Protein AF-A0A353FMT9-F1 (afdb_monomer)

Structure (mmCIF, N/CA/C/O backbone):
data_AF-A0A353FMT9-F1
#
_entry.id   AF-A0A353FMT9-F1
#
loop_
_atom_site.group_PDB
_atom_site.id
_atom_site.type_symbol
_atom_site.label_atom_id
_atom_site.label_alt_id
_atom_site.label_comp_id
_atom_site.label_asym_id
_atom_site.label_entity_id
_atom_site.label_seq_id
_atom_site.pdbx_PDB_ins_code
_atom_site.Cartn_x
_atom_site.Cartn_y
_atom_site.Cartn_z
_atom_site.occupancy
_atom_site.B_iso_or_equiv
_atom_site.auth_seq_id
_atom_site.auth_comp_id
_atom_site.auth_asym_id
_atom_site.auth_atom_id
_atom_site.pdbx_PDB_model_num
ATOM 1 N N . ALA A 1 1 ? -8.898 -6.861 -0.881 1.00 89.06 1 ALA A N 1
ATOM 2 C CA . ALA A 1 1 ? -8.399 -8.070 -0.186 1.00 89.06 1 ALA A CA 1
ATOM 3 C C . ALA A 1 1 ? -7.699 -7.750 1.141 1.00 89.06 1 ALA A C 1
ATOM 5 O O . ALA A 1 1 ? -8.123 -8.297 2.146 1.00 89.06 1 ALA A O 1
ATOM 6 N N . LEU A 1 2 ? -6.665 -6.893 1.185 1.00 96.44 2 LEU A N 1
ATOM 7 C CA . LEU A 1 2 ? -5.947 -6.573 2.436 1.00 96.44 2 LEU A CA 1
ATOM 8 C C . LEU A 1 2 ? -6.833 -5.875 3.486 1.00 96.44 2 LEU A C 1
ATOM 10 O O . LEU A 1 2 ? -7.091 -6.469 4.524 1.00 96.44 2 LEU A O 1
ATOM 14 N N . LEU A 1 3 ? -7.359 -4.680 3.185 1.00 96.00 3 LEU A N 1
ATOM 15 C CA . LEU A 1 3 ? -8.116 -3.857 4.149 1.00 96.00 3 LEU A CA 1
ATOM 16 C C . LEU A 1 3 ? -9.404 -4.509 4.671 1.00 96.00 3 LEU A C 1
ATOM 18 O O . LEU A 1 3 ? -9.820 -4.252 5.790 1.00 96.00 3 LEU A O 1
ATOM 22 N N . ALA A 1 4 ? -10.005 -5.409 3.890 1.00 95.38 4 ALA A N 1
ATOM 23 C CA . ALA A 1 4 ? -11.164 -6.185 4.332 1.00 95.38 4 ALA A CA 1
ATOM 24 C C . ALA A 1 4 ? -10.820 -7.206 5.434 1.00 95.38 4 ALA A C 1
ATOM 26 O O . ALA A 1 4 ? -11.702 -7.625 6.172 1.00 95.38 4 ALA A O 1
ATOM 27 N N . ARG A 1 5 ? -9.555 -7.644 5.517 1.00 95.69 5 ARG A N 1
ATOM 28 C CA . ARG A 1 5 ? -9.073 -8.634 6.497 1.00 95.69 5 ARG A CA 1
ATOM 29 C C . ARG A 1 5 ? -8.309 -7.988 7.646 1.00 95.69 5 ARG A C 1
ATOM 31 O O . ARG A 1 5 ? -8.439 -8.425 8.780 1.00 95.69 5 ARG A O 1
ATOM 38 N N . ASN A 1 6 ? -7.514 -6.969 7.341 1.00 95.94 6 ASN A N 1
ATOM 39 C CA . ASN A 1 6 ? -6.792 -6.160 8.310 1.00 95.94 6 ASN A CA 1
ATOM 40 C C . ASN A 1 6 ? -7.052 -4.679 7.978 1.00 95.94 6 ASN A C 1
ATOM 42 O O . ASN A 1 6 ? -6.405 -4.166 7.062 1.00 95.94 6 ASN A O 1
ATOM 46 N N . PRO A 1 7 ? -7.997 -4.00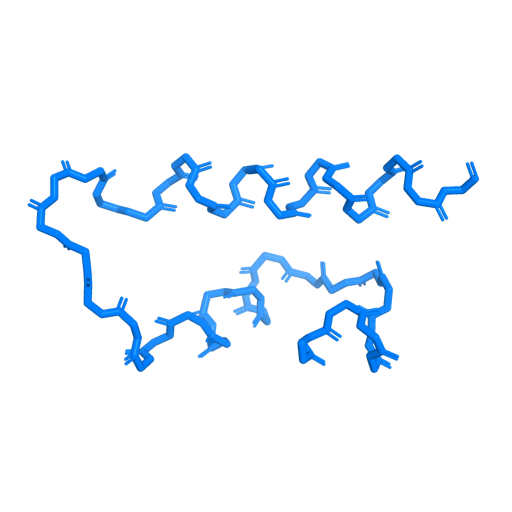8 8.667 1.00 95.38 7 PRO A N 1
ATOM 47 C CA . PRO A 1 7 ? -8.313 -2.594 8.440 1.00 95.38 7 PRO A CA 1
ATOM 48 C C . PRO A 1 7 ? -7.168 -1.637 8.795 1.00 95.38 7 PRO A C 1
ATOM 50 O O . PRO A 1 7 ? -7.120 -0.531 8.267 1.00 95.38 7 PRO A O 1
ATOM 53 N N . TYR A 1 8 ? -6.223 -2.077 9.636 1.00 96.38 8 TYR A N 1
ATOM 54 C CA . TYR A 1 8 ? -5.105 -1.270 10.133 1.00 96.38 8 TYR A CA 1
ATOM 55 C C . TYR A 1 8 ? -3.747 -1.941 9.850 1.00 96.38 8 TYR A C 1
ATOM 57 O O . TYR A 1 8 ? -3.007 -2.262 10.783 1.00 96.38 8 TYR A O 1
ATOM 65 N N . PRO A 1 9 ? -3.389 -2.188 8.576 1.00 97.56 9 PRO A N 1
ATOM 66 C CA . PRO A 1 9 ? -2.136 -2.844 8.242 1.00 97.56 9 PRO A CA 1
ATOM 67 C C . PRO A 1 9 ? -0.947 -1.896 8.423 1.00 97.56 9 PRO A C 1
ATOM 69 O O . PRO A 1 9 ? -1.018 -0.695 8.150 1.00 97.56 9 PRO A O 1
ATOM 72 N N . SER A 1 10 ? 0.191 -2.456 8.812 1.00 97.88 10 SER A N 1
ATOM 73 C CA . SER A 1 10 ? 1.478 -1.768 8.779 1.00 97.88 10 SER A CA 1
ATOM 74 C C . SER A 1 10 ? 1.936 -1.508 7.338 1.00 97.88 10 SER A C 1
ATOM 76 O O . SER A 1 10 ? 1.544 -2.195 6.389 1.00 97.88 10 SER A O 1
ATOM 78 N N . ARG A 1 11 ? 2.855 -0.553 7.148 1.00 97.56 11 ARG A N 1
ATOM 79 C CA . ARG A 1 11 ? 3.437 -0.287 5.818 1.00 97.56 11 ARG A CA 1
ATOM 80 C C . ARG A 1 11 ? 4.150 -1.503 5.219 1.00 97.56 11 ARG A C 1
ATOM 82 O O . ARG A 1 11 ? 4.166 -1.626 3.996 1.00 97.56 11 ARG A O 1
ATOM 89 N N . ASN A 1 12 ? 4.711 -2.394 6.038 1.00 98.00 12 ASN A N 1
ATOM 90 C CA . ASN A 1 12 ? 5.327 -3.629 5.547 1.00 98.00 12 ASN A CA 1
ATOM 91 C C . ASN A 1 12 ? 4.274 -4.595 4.999 1.00 98.00 12 ASN A C 1
ATOM 93 O O . ASN A 1 12 ? 4.423 -5.056 3.872 1.00 98.00 12 ASN A O 1
ATOM 97 N N . GLU A 1 13 ? 3.169 -4.811 5.716 1.00 98.19 13 GLU A N 1
ATOM 98 C CA . GLU A 1 13 ? 2.064 -5.653 5.233 1.00 98.19 13 GLU A CA 1
ATOM 99 C C . GLU A 1 13 ? 1.440 -5.108 3.941 1.00 98.19 13 GLU A C 1
ATOM 101 O O . GLU A 1 13 ? 1.096 -5.876 3.042 1.00 98.19 13 GLU A O 1
ATOM 106 N N . ILE A 1 14 ? 1.341 -3.780 3.803 1.00 98.00 14 ILE A N 1
ATOM 107 C CA . ILE A 1 14 ? 0.888 -3.143 2.557 1.00 98.00 14 ILE A CA 1
ATOM 108 C C . ILE A 1 14 ? 1.839 -3.482 1.400 1.00 98.00 14 ILE A C 1
ATOM 110 O O . ILE A 1 14 ? 1.381 -3.817 0.309 1.00 98.00 14 ILE A O 1
ATOM 114 N N . ARG A 1 15 ? 3.159 -3.413 1.615 1.00 97.31 15 ARG A N 1
ATOM 115 C CA . ARG A 1 15 ? 4.155 -3.745 0.581 1.00 97.31 15 ARG A CA 1
ATOM 116 C C . ARG A 1 15 ? 4.123 -5.222 0.207 1.00 97.31 15 ARG A C 1
ATOM 118 O O . ARG A 1 15 ? 4.134 -5.526 -0.981 1.00 97.31 15 ARG A O 1
ATOM 125 N N . GLU A 1 16 ? 4.032 -6.106 1.195 1.00 98.00 16 GLU A N 1
ATOM 126 C CA . GLU A 1 16 ? 3.902 -7.554 1.005 1.00 98.00 16 GLU A CA 1
ATOM 127 C C . GLU A 1 16 ? 2.680 -7.875 0.131 1.00 98.00 16 GLU A C 1
ATOM 129 O O . GLU A 1 16 ? 2.777 -8.569 -0.880 1.00 98.00 16 GLU A O 1
ATOM 134 N N . ALA A 1 17 ? 1.532 -7.268 0.449 1.00 97.69 17 ALA A N 1
ATOM 135 C CA . ALA A 1 17 ? 0.297 -7.441 -0.310 1.00 97.69 17 ALA A CA 1
ATOM 136 C C . ALA A 1 17 ? 0.380 -6.891 -1.747 1.00 97.69 17 ALA A C 1
ATOM 138 O O . ALA A 1 17 ? -0.367 -7.333 -2.624 1.00 97.6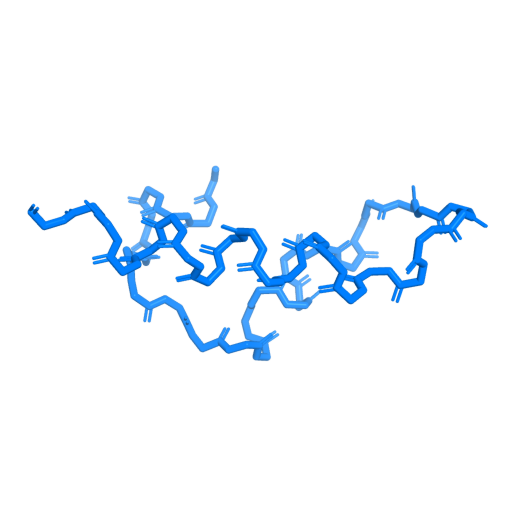9 17 ALA A O 1
ATOM 139 N N . LEU A 1 18 ? 1.272 -5.930 -2.000 1.00 97.25 18 LEU A N 1
ATOM 140 C CA . LEU A 1 18 ? 1.510 -5.348 -3.320 1.00 97.25 18 LEU A CA 1
ATOM 141 C C . LEU A 1 18 ? 2.596 -6.079 -4.122 1.00 97.25 18 LEU A C 1
ATOM 143 O O . LEU A 1 18 ? 2.697 -5.820 -5.317 1.00 97.25 18 LEU A O 1
ATOM 147 N N . ALA A 1 19 ? 3.363 -7.002 -3.532 1.00 95.88 19 ALA A N 1
ATOM 148 C CA . ALA A 1 19 ? 4.512 -7.644 -4.181 1.00 95.88 19 ALA A CA 1
ATOM 149 C C . ALA A 1 19 ? 4.164 -8.378 -5.494 1.00 95.88 19 ALA A C 1
ATOM 151 O O . ALA A 1 19 ? 4.995 -8.461 -6.395 1.00 95.88 19 ALA A O 1
ATOM 152 N N . GLY A 1 20 ? 2.923 -8.858 -5.636 1.00 95.88 20 GLY A N 1
ATOM 153 C C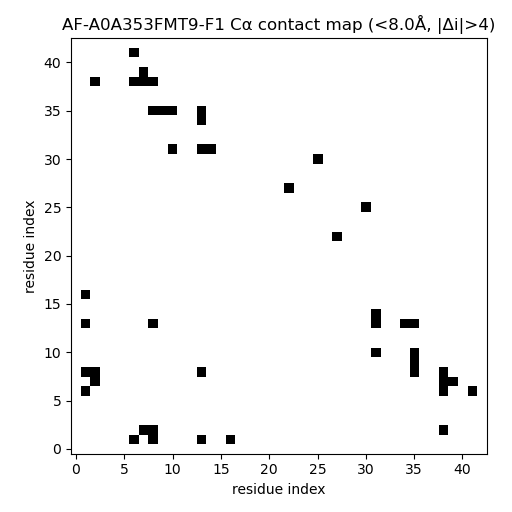A . GLY A 1 20 ? 2.413 -9.481 -6.865 1.00 95.88 20 GLY A CA 1
ATOM 154 C C . GLY A 1 20 ? 1.864 -8.511 -7.923 1.00 95.88 20 GLY A C 1
ATOM 155 O O . GLY A 1 20 ? 1.408 -8.960 -8.970 1.00 95.88 20 GLY A O 1
ATOM 156 N N . ASN A 1 21 ? 1.869 -7.199 -7.674 1.00 96.75 21 ASN A N 1
ATOM 157 C CA . ASN A 1 21 ? 1.279 -6.186 -8.552 1.00 96.75 21 ASN A CA 1
ATOM 158 C C . ASN A 1 21 ? 2.379 -5.286 -9.121 1.00 96.75 21 ASN A C 1
ATOM 160 O O . ASN A 1 21 ? 2.805 -4.344 -8.463 1.00 96.75 21 ASN A O 1
ATOM 164 N N . LEU A 1 22 ? 2.842 -5.554 -10.344 1.00 96.19 22 LEU A N 1
ATOM 165 C CA . LEU A 1 22 ? 3.941 -4.793 -10.942 1.00 96.19 22 LEU A CA 1
ATOM 166 C C . LEU A 1 22 ? 3.547 -3.344 -11.258 1.00 96.19 22 LEU A C 1
ATOM 168 O O . LEU A 1 22 ? 2.564 -3.078 -11.946 1.00 96.19 22 LEU A O 1
ATOM 172 N N . CYS A 1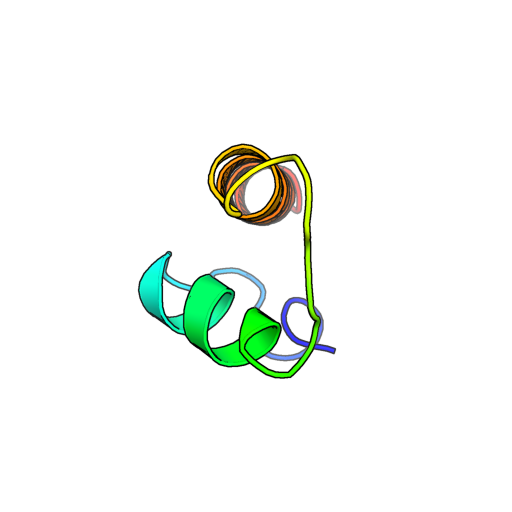 23 ? 4.382 -2.399 -10.827 1.00 96.31 23 CYS A N 1
ATOM 173 C CA . CYS A 1 23 ? 4.275 -0.988 -11.178 1.00 96.31 23 CYS A CA 1
ATOM 174 C C . CYS A 1 23 ? 5.575 -0.485 -11.820 1.00 96.31 23 CYS A C 1
ATOM 176 O O . CYS A 1 23 ? 6.660 -0.693 -11.277 1.00 96.31 23 CYS A O 1
ATOM 178 N N . ARG A 1 24 ? 5.478 0.210 -12.963 1.00 97.88 24 ARG A N 1
ATOM 179 C CA . ARG A 1 24 ? 6.646 0.684 -13.731 1.00 97.88 24 ARG A CA 1
ATOM 180 C C . ARG A 1 24 ? 7.005 2.156 -13.516 1.00 97.88 24 ARG A C 1
ATOM 182 O O . ARG A 1 24 ? 8.127 2.544 -13.817 1.00 97.88 24 ARG A O 1
ATOM 189 N N . CYS A 1 25 ? 6.079 2.968 -13.013 1.00 96.62 25 CYS A N 1
ATOM 190 C CA . CYS A 1 25 ? 6.239 4.425 -13.009 1.00 96.62 25 CYS A CA 1
ATOM 191 C C . CYS A 1 25 ? 6.486 5.001 -11.610 1.00 96.62 25 CYS A C 1
ATOM 193 O O . CYS A 1 25 ? 7.357 5.843 -11.441 1.00 96.62 25 CYS A O 1
ATOM 195 N N . THR A 1 26 ? 5.720 4.573 -10.602 1.00 91.31 26 THR A N 1
ATOM 196 C CA . THR A 1 26 ? 5.643 5.287 -9.310 1.00 91.31 26 THR A CA 1
ATOM 197 C C . THR A 1 26 ? 6.626 4.786 -8.253 1.00 91.31 26 THR A C 1
ATOM 199 O O . THR A 1 26 ? 6.771 5.420 -7.209 1.00 91.31 26 THR A O 1
ATOM 202 N N . GLY A 1 27 ? 7.249 3.621 -8.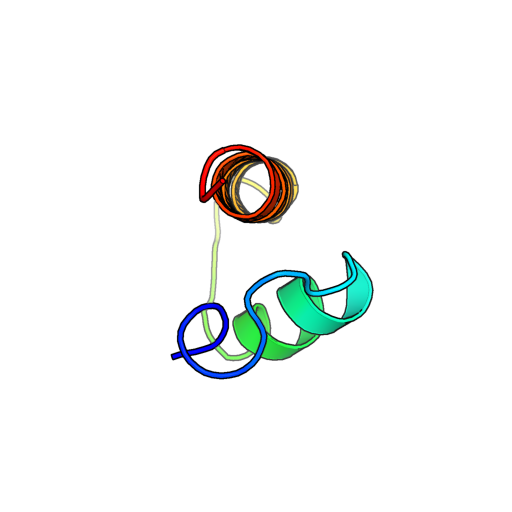466 1.00 93.31 27 GLY A N 1
ATOM 203 C CA . GLY A 1 27 ? 8.115 2.985 -7.468 1.00 93.31 27 GLY A CA 1
ATOM 204 C C . GLY A 1 27 ? 7.393 2.610 -6.165 1.00 93.31 27 GLY A C 1
ATOM 205 O O . GLY A 1 27 ? 8.029 2.521 -5.118 1.00 93.31 27 GLY A O 1
ATOM 206 N N . TYR A 1 28 ? 6.069 2.419 -6.207 1.00 97.44 28 TYR A N 1
ATOM 207 C CA . TYR A 1 28 ? 5.192 2.021 -5.092 1.00 97.44 28 TYR A CA 1
ATOM 208 C C . TYR A 1 28 ? 4.987 3.030 -3.960 1.00 97.44 28 TYR A C 1
ATOM 210 O O . TYR A 1 28 ? 4.016 2.880 -3.223 1.00 97.44 28 TYR A O 1
ATOM 218 N N . VAL A 1 29 ? 5.813 4.070 -3.820 1.00 96.38 29 VAL A N 1
ATOM 219 C CA . VAL A 1 29 ? 5.734 5.013 -2.684 1.00 96.38 29 VAL A CA 1
ATOM 220 C C . VAL A 1 29 ? 4.329 5.602 -2.537 1.00 96.38 29 VAL A C 1
ATOM 222 O O . VAL A 1 29 ? 3.698 5.439 -1.496 1.00 96.38 29 VAL A O 1
ATOM 225 N N . LYS A 1 30 ? 3.792 6.184 -3.617 1.00 97.44 30 LYS A N 1
ATOM 226 C CA . LYS A 1 30 ? 2.464 6.815 -3.605 1.00 97.44 30 LYS A CA 1
ATOM 227 C C . LYS A 1 30 ? 1.308 5.827 -3.444 1.00 97.44 30 LYS A C 1
ATOM 229 O O . LYS A 1 30 ? 0.275 6.199 -2.904 1.00 97.44 30 LYS A O 1
ATOM 234 N N . ILE A 1 31 ? 1.481 4.579 -3.881 1.00 97.94 31 ILE A N 1
ATOM 235 C CA . ILE A 1 31 ? 0.468 3.529 -3.703 1.00 97.94 31 ILE A CA 1
ATOM 236 C C . ILE A 1 31 ? 0.401 3.139 -2.223 1.00 97.94 31 ILE A C 1
ATOM 238 O O . ILE A 1 31 ? -0.683 3.089 -1.653 1.00 97.94 31 ILE A O 1
ATOM 242 N N . VAL A 1 32 ? 1.558 2.930 -1.585 1.00 97.94 32 VAL A N 1
ATOM 243 C CA . VAL A 1 32 ? 1.632 2.616 -0.151 1.00 97.94 32 VAL A CA 1
ATOM 244 C C . VAL A 1 32 ? 1.060 3.764 0.686 1.00 97.94 32 VAL A C 1
ATOM 246 O O . VAL A 1 32 ? 0.268 3.504 1.588 1.00 97.94 32 VAL A O 1
ATOM 249 N N . ASP A 1 33 ? 1.399 5.016 0.360 1.00 97.81 33 ASP A N 1
ATOM 250 C CA . ASP A 1 33 ? 0.853 6.200 1.042 1.00 97.81 33 ASP A CA 1
ATOM 251 C C . ASP A 1 33 ? -0.679 6.266 0.938 1.00 97.81 33 ASP A C 1
ATOM 253 O O . ASP A 1 33 ? -1.360 6.545 1.924 1.00 97.81 33 ASP A O 1
ATOM 257 N N . ALA A 1 34 ? -1.234 5.988 -0.246 1.00 97.62 34 ALA A N 1
ATOM 258 C CA . ALA A 1 34 ? -2.677 6.006 -0.469 1.00 97.62 34 ALA A CA 1
ATOM 259 C C . ALA A 1 34 ? -3.401 4.919 0.339 1.00 97.62 34 ALA A C 1
ATOM 261 O O . ALA A 1 34 ? -4.437 5.193 0.942 1.00 97.62 34 ALA A O 1
ATOM 262 N N . VAL A 1 35 ? -2.845 3.704 0.393 1.00 97.12 35 VAL A N 1
ATOM 263 C CA . VAL A 1 35 ? -3.421 2.606 1.184 1.00 97.12 35 VAL A CA 1
ATOM 264 C C . VAL A 1 35 ? -3.360 2.919 2.679 1.00 97.12 35 VAL A C 1
ATOM 266 O O . VAL A 1 35 ? -4.361 2.748 3.369 1.00 97.12 35 VAL A O 1
ATOM 269 N N . GLU A 1 36 ? -2.227 3.420 3.179 1.00 97.00 36 GLU A N 1
ATOM 270 C CA . GLU A 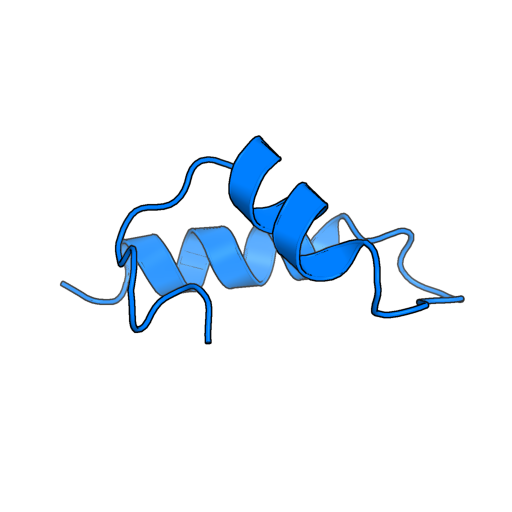1 36 ? -2.082 3.816 4.586 1.00 97.00 36 GLU A CA 1
ATOM 271 C C . GLU A 1 36 ? -3.060 4.937 4.963 1.00 97.00 36 GLU A C 1
ATOM 273 O O . GLU A 1 36 ? -3.654 4.914 6.041 1.00 97.00 36 GLU A O 1
ATOM 278 N N . ARG A 1 37 ? -3.260 5.913 4.073 1.00 97.06 37 ARG A N 1
ATOM 279 C CA . ARG A 1 37 ? -4.237 6.982 4.278 1.00 97.06 37 ARG A CA 1
ATOM 280 C C . ARG A 1 37 ? -5.666 6.439 4.318 1.00 97.06 37 ARG A C 1
ATOM 282 O O . ARG A 1 37 ? -6.403 6.773 5.236 1.00 97.06 37 ARG A O 1
ATOM 289 N N . CYS A 1 38 ? -6.033 5.567 3.381 1.00 96.19 38 CYS A N 1
ATOM 290 C CA . CYS A 1 38 ? -7.350 4.929 3.360 1.00 96.19 38 CYS A CA 1
ATOM 291 C C . CYS A 1 38 ? -7.614 4.112 4.638 1.00 96.19 38 CYS A C 1
ATOM 293 O O . CYS A 1 38 ? -8.698 4.205 5.210 1.00 96.19 38 CYS A O 1
ATOM 295 N N . ALA A 1 39 ? -6.609 3.385 5.139 1.00 95.38 39 ALA A N 1
ATOM 296 C CA . ALA A 1 39 ? -6.698 2.655 6.405 1.00 95.38 39 ALA A CA 1
ATOM 297 C C . ALA A 1 39 ? -6.961 3.577 7.613 1.00 95.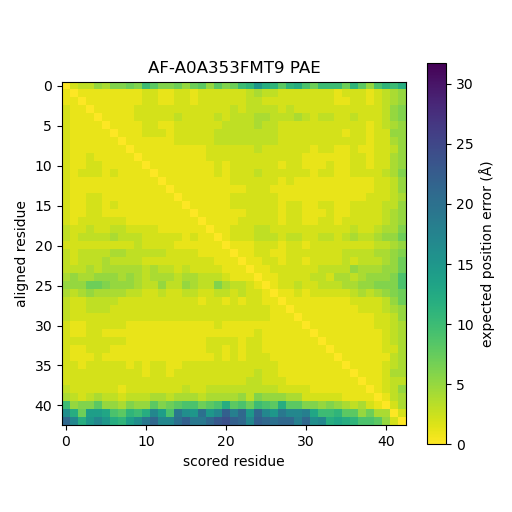38 39 ALA A C 1
ATOM 299 O O . ALA A 1 39 ? -7.672 3.194 8.535 1.00 95.38 39 ALA A O 1
ATOM 300 N N . LYS A 1 40 ? -6.424 4.805 7.603 1.00 90.31 40 LYS A N 1
ATOM 301 C CA . LYS A 1 40 ? -6.650 5.813 8.657 1.00 90.31 40 LYS A CA 1
ATOM 302 C C . LYS A 1 40 ? -8.009 6.512 8.549 1.00 90.31 40 LYS A C 1
ATOM 304 O O . LYS A 1 40 ? -8.548 6.918 9.568 1.00 90.31 40 LYS A O 1
ATOM 309 N N . GLU A 1 41 ? -8.531 6.678 7.334 1.00 87.00 41 GLU A N 1
ATOM 310 C CA . GLU A 1 41 ? -9.823 7.332 7.064 1.00 87.00 41 GLU A CA 1
ATOM 311 C C . GLU A 1 41 ? -11.027 6.388 7.218 1.00 87.00 41 GLU A C 1
ATOM 313 O O . GLU A 1 41 ? -12.155 6.859 7.258 1.00 87.00 41 GLU A O 1
ATOM 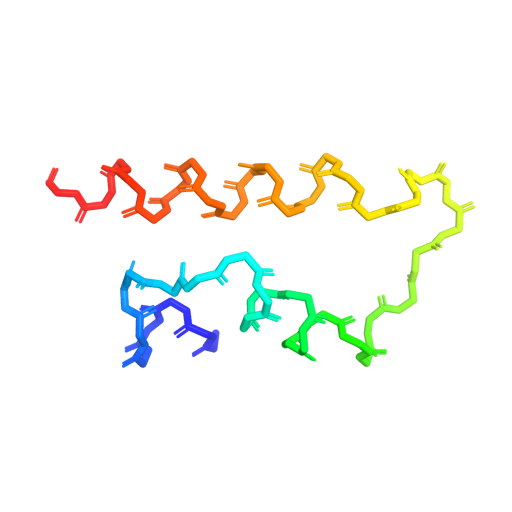318 N N . SER A 1 42 ? -10.817 5.070 7.308 1.00 67.31 42 SER A N 1
ATOM 319 C CA . SER A 1 42 ? -11.897 4.072 7.425 1.00 67.31 42 SER A CA 1
ATOM 320 C C . SER A 1 42 ? -12.492 3.958 8.845 1.00 67.31 42 SER A C 1
ATOM 322 O O . SER A 1 42 ? -12.968 2.886 9.222 1.00 67.31 42 SER A O 1
ATOM 324 N N . VAL A 1 43 ? -12.440 5.047 9.622 1.00 54.47 43 VAL A N 1
ATOM 325 C CA . VAL A 1 43 ? -13.022 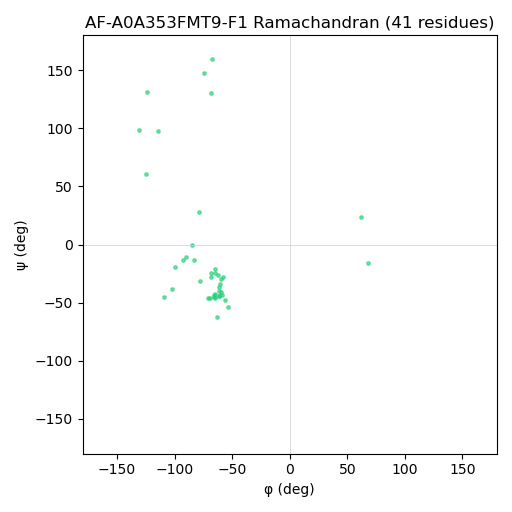5.197 10.970 1.00 54.47 43 VAL A CA 1
ATOM 326 C C . VAL A 1 43 ? -14.298 6.021 10.891 1.00 54.47 43 VAL A C 1
ATOM 328 O O . VAL A 1 43 ? -14.250 7.106 10.271 1.00 54.47 43 VAL A O 1
#

Nearest PDB structures (foldseek):
  1rm6-assembly1_C  TM=9.904E-01  e=2.111E-03  Thauera aromatica
  1n5w-assembly1_D  TM=9.509E-01  e=6.214E-03  Afipia carboxidovorans OM5
  8uem-assembly1_F  TM=9.678E-01  e=9.316E-03  Mycolicibacterium smegmatis MC2 155
  4zoh-assembly1_C-2  TM=9.743E-01  e=2.564E-02  Sulfurisphaera tokodaii str. 7

Foldseek 3Di:
DVCVVPLQDDLVVVVVVCVPPDDDPPPCPVVSVVSNVNSVVPD

Solvent-accessible surface area (backbone atoms only — not comparable to full-atom values): 2818 Å² total; per-residue (Å²): 118,62,59,84,75,43,55,78,63,52,76,64,57,50,49,62,74,40,71,88,60,90,71,92,81,69,78,57,55,67,59,52,51,50,53,53,49,51,41,69,62,76,112

Radius of gyration: 10.24 Å; Cα contacts (8 Å, |Δi|>4): 23; chains: 1; bounding box: 21×17×25 Å

Mean predicted aligned error: 2.78 Å

Sequence (43 aa):
ALLARNPYPSRNEIREALAGNLCRCTGYVKIVDAVERCAKESV

pLDDT: mean 94.47, std 7.92, range [54.47, 98.19]

Secondary structure (DSSP, 8-state):
-HHHH-SS--HHHHHHHHTTS--SSSTTHHHHHHHHHHHHH--